Protein AF-A0A369KS19-F1 (afdb_monomer)

Secondary structure (DSSP, 8-state):
----HHHHHHHHHHHHHHHHHHHHHHHHHSS---SSHHHHHIIIIIHHHHHHHHHHHTTSGGG--HHHHHHHHHHHHHHHHHHHHTT-HHHHHHHHHHHHHHHHHHHHHHHHHHHH--

InterPro domains:
  IPR036927 Cytochrome c oxidase-like, subunit I superfamily [SSF81442] (8-107)

Mean predicted aligned error: 8.25 Å

Solvent-accessible surface area (backbone atoms only — not comparable to full-atom values): 6070 Å² total; per-residue (Å²): 133,86,74,42,63,44,29,51,51,24,22,51,28,19,49,52,22,26,55,47,31,55,60,65,42,55,72,57,75,76,44,95,70,79,94,66,61,70,62,49,53,42,36,31,34,51,35,30,47,52,33,23,53,32,22,54,48,45,44,42,80,91,47,74,49,69,62,43,49,53,54,32,47,65,40,31,56,60,23,28,54,44,22,53,74,68,70,30,63,71,36,23,51,27,33,50,52,24,41,53,30,41,50,55,43,54,55,52,53,51,56,54,52,58,67,73,76,109

Foldseek 3Di:
DPFLVLLVLLLVLLVVQQVLLVVLCVVVVVDPDDDDCVVLSCLSHVLSVLLNVLSVLVRDPVNPPLVSLVSNLVSLVSNLVSCVVSVNVSSNVSSVSSNVSSVVVSVVSVVVVVVVVD

pLDDT: mean 74.68, std 11.47, range [46.78, 89.44]

Sequence (118 aa):
MKKNTFSFLAAAFSLIAIFIGIIKLIPHFNSNANLDRTWIIFITTGFPLMIFIYAISGFHQSAKNVAANAYGLILALPTIIAFIYLKSWLGAVCMVLTSILIVAQLFVDRSEEDNHNV

Radius of gyration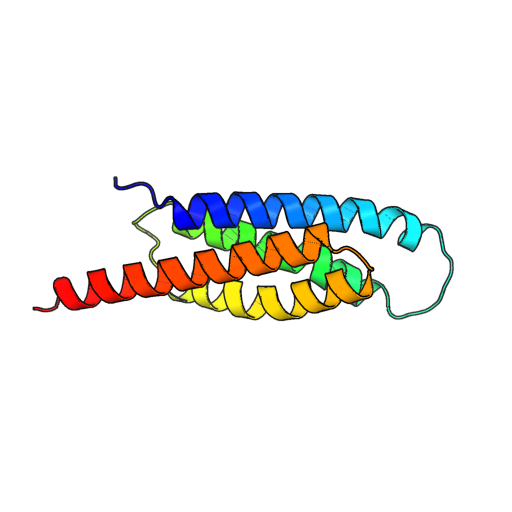: 15.81 Å; Cα contacts (8 Å, |Δi|>4): 145; chains: 1; bounding box: 34×19×56 Å

Structure (mmCIF, N/CA/C/O backbone):
data_AF-A0A369KS19-F1
#
_entry.id   AF-A0A369KS19-F1
#
loop_
_atom_site.group_PDB
_atom_site.id
_atom_site.type_symbol
_atom_site.label_atom_id
_atom_site.label_alt_id
_atom_site.label_comp_id
_atom_site.label_asym_id
_atom_site.label_entity_id
_atom_site.label_seq_id
_atom_site.pdbx_PDB_ins_code
_atom_site.Cartn_x
_atom_site.Cartn_y
_atom_site.Cartn_z
_atom_site.occupancy
_atom_site.B_iso_or_equiv
_atom_site.auth_seq_id
_atom_site.auth_comp_id
_atom_site.auth_asym_id
_atom_site.auth_atom_id
_atom_site.pdbx_PDB_model_num
ATOM 1 N N . MET A 1 1 ? 19.740 9.542 -15.991 1.00 46.78 1 MET A N 1
ATOM 2 C CA . MET A 1 1 ? 18.837 8.856 -15.040 1.00 46.78 1 MET A CA 1
ATOM 3 C C . MET A 1 1 ? 17.408 9.276 -15.348 1.00 46.78 1 MET A C 1
ATOM 5 O O . MET A 1 1 ? 17.059 10.421 -15.074 1.00 46.78 1 MET A O 1
ATOM 9 N N . LYS A 1 2 ? 16.603 8.414 -15.983 1.00 51.84 2 LYS A N 1
ATOM 10 C CA . LYS A 1 2 ? 15.168 8.695 -16.156 1.00 51.84 2 LYS A CA 1
ATOM 11 C C . LYS A 1 2 ? 14.506 8.407 -14.809 1.00 51.84 2 LYS A C 1
ATOM 13 O O . LYS A 1 2 ? 14.530 7.271 -14.348 1.00 51.84 2 LYS A O 1
ATOM 18 N N . LYS A 1 3 ? 14.008 9.446 -14.135 1.00 57.34 3 LYS A N 1
ATOM 19 C CA . LYS A 1 3 ? 13.285 9.291 -12.866 1.00 57.34 3 LYS A CA 1
ATOM 20 C C . LYS A 1 3 ? 12.000 8.511 -13.134 1.00 57.34 3 LYS A C 1
ATOM 22 O O . LYS A 1 3 ? 11.262 8.865 -14.050 1.00 57.34 3 LYS A O 1
ATOM 27 N N . ASN A 1 4 ? 11.739 7.474 -12.343 1.00 69.44 4 ASN A N 1
ATOM 28 C CA . ASN A 1 4 ? 10.513 6.702 -12.470 1.00 69.44 4 ASN A CA 1
ATOM 29 C C . ASN A 1 4 ? 9.368 7.402 -11.725 1.00 69.44 4 ASN A C 1
ATOM 31 O O . ASN A 1 4 ? 9.212 7.266 -10.510 1.00 69.44 4 ASN A O 1
ATOM 35 N N . THR A 1 5 ? 8.607 8.217 -12.454 1.00 74.56 5 THR A N 1
ATOM 36 C CA . THR A 1 5 ? 7.521 9.036 -11.899 1.00 74.56 5 THR A CA 1
ATOM 37 C C . THR A 1 5 ? 6.393 8.185 -11.310 1.00 74.56 5 THR A C 1
ATOM 39 O O . THR A 1 5 ? 5.775 8.598 -10.330 1.00 74.56 5 THR A O 1
ATOM 42 N N . PHE A 1 6 ? 6.154 6.985 -11.853 1.00 78.06 6 PHE A N 1
ATOM 43 C CA . PHE A 1 6 ? 5.120 6.070 -11.361 1.00 78.06 6 PHE A CA 1
ATOM 44 C C . PHE A 1 6 ? 5.484 5.497 -9.984 1.00 78.06 6 PHE A C 1
ATOM 46 O O . PHE A 1 6 ? 4.675 5.605 -9.063 1.00 78.06 6 PHE A O 1
ATOM 53 N N . SER A 1 7 ? 6.725 5.027 -9.800 1.00 73.69 7 SER A N 1
ATOM 54 C CA . SER A 1 7 ? 7.271 4.601 -8.500 1.00 73.69 7 SER A CA 1
ATOM 55 C C . SER A 1 7 ? 7.144 5.705 -7.458 1.00 73.69 7 SER A C 1
ATOM 57 O O . SER A 1 7 ? 6.718 5.471 -6.331 1.00 73.69 7 SER A O 1
ATOM 59 N N . PHE A 1 8 ? 7.510 6.932 -7.835 1.00 78.25 8 PHE A N 1
ATOM 60 C CA . PHE A 1 8 ? 7.481 8.069 -6.922 1.00 78.25 8 PHE A CA 1
ATOM 61 C C . PHE A 1 8 ? 6.055 8.388 -6.458 1.00 78.25 8 PHE A C 1
ATOM 63 O O . PHE A 1 8 ? 5.812 8.611 -5.273 1.00 78.25 8 PHE A O 1
ATOM 70 N N . LEU A 1 9 ? 5.098 8.365 -7.385 1.00 82.69 9 LEU A N 1
ATOM 71 C CA . LEU A 1 9 ? 3.704 8.642 -7.071 1.00 82.69 9 LEU A CA 1
ATOM 72 C C . LEU A 1 9 ? 3.068 7.501 -6.249 1.00 82.69 9 LEU A C 1
ATOM 74 O O . LEU A 1 9 ? 2.314 7.768 -5.315 1.00 82.69 9 LEU A O 1
ATOM 78 N N . ALA A 1 10 ? 3.437 6.244 -6.519 1.00 81.69 10 ALA A N 1
ATOM 79 C CA . ALA A 1 10 ? 3.046 5.087 -5.710 1.00 81.69 10 ALA A CA 1
ATOM 80 C C . ALA A 1 10 ? 3.610 5.163 -4.277 1.00 81.69 10 ALA A C 1
ATOM 82 O O . ALA A 1 10 ? 2.905 4.861 -3.310 1.00 81.69 10 ALA A O 1
ATOM 83 N N . ALA A 1 11 ? 4.851 5.634 -4.115 1.00 81.12 11 ALA A N 1
ATOM 84 C CA . ALA A 1 11 ? 5.438 5.907 -2.805 1.00 81.12 11 ALA A CA 1
ATOM 85 C C . ALA A 1 11 ? 4.667 7.017 -2.067 1.00 81.12 11 ALA A C 1
ATOM 87 O O . ALA A 1 11 ? 4.328 6.870 -0.897 1.00 81.12 11 ALA A O 1
ATOM 88 N N . ALA A 1 12 ? 4.310 8.107 -2.749 1.00 85.00 12 ALA A N 1
ATOM 89 C CA . ALA A 1 12 ? 3.533 9.182 -2.134 1.00 85.00 12 ALA A CA 1
ATOM 90 C C . ALA A 1 12 ? 2.155 8.697 -1.640 1.00 85.00 12 ALA A C 1
ATOM 92 O O . ALA A 1 12 ? 1.774 8.971 -0.501 1.00 85.00 12 ALA A O 1
ATOM 93 N N . PHE A 1 13 ? 1.420 7.934 -2.454 1.00 85.62 13 PHE A N 1
ATOM 94 C CA . PHE A 1 13 ? 0.097 7.434 -2.068 1.00 85.62 13 PHE A CA 1
ATOM 95 C C . PHE A 1 13 ? 0.140 6.356 -0.981 1.00 85.62 13 PHE A C 1
ATOM 97 O O . PHE A 1 13 ? -0.703 6.374 -0.081 1.00 85.62 13 PHE A O 1
ATOM 104 N N . SER A 1 14 ? 1.126 5.456 -1.010 1.00 82.81 14 SER A N 1
ATOM 105 C CA . SER A 1 14 ? 1.336 4.492 0.080 1.00 82.81 14 SER A CA 1
ATOM 106 C C . SER A 1 14 ? 1.706 5.190 1.390 1.00 82.81 14 SER A C 1
ATOM 108 O O . SER A 1 14 ? 1.166 4.830 2.433 1.00 82.81 14 SER A O 1
ATOM 110 N N . LEU A 1 15 ? 2.517 6.253 1.349 1.00 85.62 15 LEU A N 1
ATOM 111 C CA . LEU A 1 15 ? 2.832 7.061 2.528 1.00 85.62 15 LEU A CA 1
ATOM 112 C C . LEU A 1 15 ? 1.584 7.737 3.116 1.00 85.62 15 LEU A C 1
ATOM 114 O O . LEU A 1 15 ? 1.362 7.686 4.325 1.00 85.62 15 LEU A O 1
ATOM 118 N N . ILE A 1 16 ? 0.733 8.323 2.270 1.00 86.75 16 ILE A N 1
ATOM 119 C CA . ILE A 1 16 ? -0.545 8.906 2.706 1.00 86.75 16 ILE A CA 1
ATOM 120 C C . ILE A 1 16 ? -1.430 7.833 3.359 1.00 86.75 16 ILE A C 1
ATOM 122 O O . ILE A 1 16 ? -2.014 8.074 4.418 1.00 86.75 16 ILE A O 1
ATOM 126 N N . ALA A 1 17 ? -1.490 6.630 2.780 1.00 83.00 17 ALA A N 1
ATOM 127 C CA . ALA A 1 17 ? -2.239 5.517 3.353 1.00 83.00 17 ALA A CA 1
ATOM 128 C C . ALA A 1 17 ? -1.705 5.102 4.738 1.00 83.00 17 ALA A C 1
ATOM 130 O O . ALA A 1 17 ? -2.512 4.872 5.637 1.00 83.00 17 ALA A O 1
ATOM 131 N N . ILE A 1 18 ? -0.381 5.095 4.955 1.00 86.31 18 ILE A N 1
ATOM 132 C CA . ILE A 1 18 ? 0.227 4.838 6.276 1.00 86.31 18 ILE A CA 1
ATOM 133 C C . ILE A 1 18 ? -0.294 5.836 7.314 1.00 86.31 18 ILE A C 1
ATOM 135 O O . ILE A 1 18 ? -0.777 5.428 8.370 1.00 86.31 18 ILE A O 1
ATOM 139 N N . PHE A 1 19 ? -0.241 7.139 7.015 1.00 86.88 19 PHE A N 1
ATOM 140 C CA . PHE A 1 19 ? -0.708 8.173 7.944 1.00 86.88 19 PHE A CA 1
ATOM 141 C C . PHE A 1 19 ? -2.197 8.021 8.273 1.00 86.88 19 PHE A C 1
ATOM 143 O O . PHE A 1 19 ? -2.587 8.108 9.439 1.00 86.88 19 PHE A O 1
ATOM 150 N N . ILE A 1 20 ? -3.026 7.729 7.268 1.00 84.44 20 ILE A N 1
ATOM 151 C CA . ILE A 1 20 ? -4.459 7.473 7.463 1.00 84.44 20 ILE A CA 1
ATOM 152 C C . ILE A 1 20 ? -4.679 6.238 8.347 1.00 84.44 20 ILE A C 1
ATOM 154 O O . ILE A 1 20 ? -5.532 6.274 9.237 1.00 84.44 20 ILE A O 1
ATOM 158 N N . GLY A 1 21 ? -3.913 5.165 8.126 1.00 79.75 21 GLY A N 1
ATOM 159 C CA . GLY A 1 21 ? -3.924 3.959 8.953 1.00 79.75 21 GLY A CA 1
ATOM 160 C C . GLY A 1 21 ? -3.629 4.276 10.414 1.00 79.75 21 GLY A C 1
ATOM 161 O O . GLY A 1 21 ? -4.444 3.964 11.280 1.00 79.75 21 GLY A O 1
ATOM 162 N N . ILE A 1 22 ? -2.528 4.984 10.683 1.00 82.06 22 ILE A N 1
ATOM 163 C CA . ILE A 1 22 ? -2.117 5.384 12.038 1.00 82.06 22 ILE A CA 1
ATOM 164 C C . ILE A 1 22 ? -3.210 6.208 12.733 1.00 82.06 22 ILE A C 1
ATOM 166 O O . ILE A 1 22 ? -3.574 5.906 13.867 1.00 82.06 22 ILE A O 1
ATOM 170 N N . ILE A 1 23 ? -3.787 7.207 12.057 1.00 82.19 23 ILE A N 1
ATOM 171 C CA . ILE A 1 23 ? -4.846 8.052 12.637 1.00 82.19 23 ILE A CA 1
ATOM 172 C C . ILE A 1 23 ? -6.091 7.220 12.974 1.00 82.19 23 ILE A C 1
ATOM 174 O O . ILE A 1 23 ? -6.670 7.364 14.052 1.00 82.19 23 ILE A O 1
ATOM 178 N N . LYS A 1 24 ? -6.503 6.318 12.075 1.00 76.06 24 LYS A N 1
ATOM 179 C CA . LYS A 1 24 ? -7.668 5.441 12.282 1.00 76.06 24 LYS A CA 1
ATOM 180 C C . LYS A 1 24 ? -7.459 4.403 13.384 1.00 76.06 24 LYS A C 1
ATOM 182 O O . LYS A 1 24 ? -8.444 3.916 13.936 1.00 76.06 24 LYS A O 1
ATOM 187 N N . LEU A 1 25 ? -6.212 4.091 13.727 1.00 72.62 25 LEU A N 1
ATOM 188 C CA . LEU A 1 25 ? -5.863 3.145 14.784 1.00 72.62 25 LEU A CA 1
ATOM 189 C C . LEU A 1 25 ? -5.986 3.729 16.197 1.00 72.62 25 LEU A C 1
ATOM 191 O O . LEU A 1 25 ? -6.269 2.983 17.132 1.00 72.62 25 LEU A O 1
ATOM 195 N N . ILE A 1 26 ? -5.862 5.049 16.364 1.00 73.81 26 ILE A N 1
ATOM 196 C CA . ILE A 1 26 ? -5.976 5.739 17.665 1.00 73.81 26 ILE A CA 1
ATOM 197 C C . ILE A 1 26 ? -7.274 5.377 18.422 1.00 73.81 26 ILE A C 1
ATOM 199 O O . ILE A 1 26 ? -7.188 4.902 19.557 1.00 73.81 26 ILE A O 1
ATOM 203 N N . PRO A 1 27 ? -8.482 5.510 17.835 1.00 68.12 27 PRO A N 1
ATOM 204 C CA . PRO A 1 27 ? -9.719 5.120 18.518 1.00 68.12 27 PRO A CA 1
ATOM 205 C C . PRO A 1 27 ? -9.837 3.604 18.750 1.00 68.12 27 PRO A C 1
ATOM 207 O O . PRO A 1 27 ? -10.641 3.168 19.572 1.00 68.12 27 PRO A O 1
ATOM 210 N N . HIS A 1 28 ? -9.043 2.787 18.052 1.00 65.81 28 HIS A N 1
ATOM 211 C CA . HIS A 1 28 ? -9.009 1.339 18.238 1.00 65.81 28 HIS A CA 1
ATOM 212 C C . HIS A 1 28 ? -8.131 0.883 19.407 1.00 65.81 28 HIS A C 1
ATOM 214 O O . HIS A 1 28 ? -8.442 -0.153 19.993 1.00 65.81 28 HIS A O 1
ATOM 220 N N . PHE A 1 29 ? -7.109 1.648 19.796 1.00 65.75 29 PHE A N 1
ATOM 221 C CA . PHE A 1 29 ? -6.335 1.377 21.014 1.00 65.75 29 PHE A CA 1
ATOM 222 C C . PHE A 1 29 ? -7.086 1.756 22.294 1.00 65.75 29 PHE A C 1
ATOM 224 O O . PHE A 1 29 ? -6.847 1.171 23.343 1.00 65.75 29 PHE A O 1
ATOM 231 N N . ASN A 1 30 ? -8.027 2.699 22.203 1.00 66.25 30 ASN A N 1
ATOM 232 C CA . ASN A 1 30 ? -8.761 3.210 23.363 1.00 66.25 30 ASN A CA 1
ATOM 233 C C . ASN A 1 30 ? -10.016 2.385 23.724 1.00 66.25 30 ASN A C 1
ATOM 235 O O . ASN A 1 30 ? -10.722 2.683 24.681 1.00 66.25 30 ASN A O 1
ATOM 239 N N . SER A 1 31 ? -10.337 1.361 22.931 1.00 59.41 31 SER A N 1
ATOM 240 C CA . SER A 1 31 ? -11.524 0.520 23.089 1.00 59.41 31 SER A CA 1
ATOM 241 C C . SER A 1 31 ? -11.074 -0.892 23.469 1.00 59.41 31 SER A C 1
ATOM 243 O O . SER A 1 31 ? -10.522 -1.598 22.631 1.00 59.41 31 SER A O 1
ATOM 245 N N . ASN A 1 32 ? -11.346 -1.303 24.716 1.00 57.56 32 ASN A N 1
ATOM 246 C CA . ASN A 1 32 ? -11.063 -2.626 25.311 1.00 57.56 32 ASN A CA 1
ATOM 247 C C . ASN A 1 32 ? -11.857 -3.796 24.671 1.00 57.56 32 ASN A C 1
ATOM 249 O O . ASN A 1 32 ? -12.273 -4.728 25.354 1.00 57.56 32 ASN A O 1
ATOM 253 N N . ALA A 1 33 ? -12.128 -3.751 23.366 1.00 54.97 33 ALA A N 1
ATOM 254 C CA . ALA A 1 33 ? -12.865 -4.794 22.663 1.00 54.97 33 ALA A CA 1
ATOM 255 C C . ALA A 1 33 ? -11.903 -5.859 22.106 1.00 54.97 33 ALA A C 1
ATOM 257 O O . ALA A 1 33 ? -10.979 -5.549 21.355 1.00 54.97 33 ALA A O 1
ATOM 258 N N . ASN A 1 34 ? -12.163 -7.102 22.513 1.00 52.16 34 ASN A N 1
ATOM 259 C CA . ASN A 1 34 ? -11.391 -8.324 22.297 1.00 52.16 34 ASN A CA 1
ATOM 260 C C . ASN A 1 34 ? -10.893 -8.578 20.860 1.00 52.16 34 ASN A C 1
ATOM 262 O O . ASN A 1 34 ? -11.610 -8.356 19.890 1.00 52.16 34 ASN A O 1
ATOM 266 N N . LEU A 1 35 ? -9.660 -9.105 20.802 1.00 54.16 35 LEU A N 1
ATOM 267 C CA . LEU A 1 35 ? -9.128 -10.114 19.870 1.00 54.16 35 LEU A CA 1
ATOM 268 C C . LEU A 1 35 ? -9.678 -10.089 18.433 1.00 54.16 35 LEU A C 1
ATOM 270 O O . LEU A 1 35 ? -10.602 -10.817 18.107 1.00 54.16 35 LEU A O 1
ATOM 274 N N . ASP A 1 36 ? -9.045 -9.244 17.611 1.00 56.41 36 ASP A N 1
ATOM 275 C CA . ASP A 1 36 ? -8.889 -9.356 16.141 1.00 56.41 36 ASP A CA 1
ATOM 276 C C . ASP A 1 36 ? -8.238 -8.085 15.554 1.00 56.41 36 ASP A C 1
ATOM 278 O O . ASP A 1 36 ? -7.912 -7.991 14.379 1.00 56.41 36 ASP A O 1
ATOM 282 N N . ARG A 1 37 ? -7.982 -7.051 16.363 1.00 62.44 37 ARG A N 1
ATOM 283 C CA . ARG A 1 37 ? -7.455 -5.784 15.831 1.00 62.44 37 ARG A CA 1
ATOM 284 C C . ARG A 1 37 ? -6.011 -5.868 15.348 1.00 62.44 37 ARG A C 1
ATOM 286 O O . ARG A 1 37 ? -5.698 -5.202 14.369 1.00 62.44 37 ARG A O 1
ATOM 293 N N . THR A 1 38 ? -5.155 -6.688 15.964 1.00 66.19 38 THR A N 1
ATOM 294 C CA . THR A 1 38 ? -3.709 -6.755 15.667 1.00 66.19 38 THR A CA 1
ATOM 295 C C . THR A 1 38 ? -3.413 -7.028 14.192 1.00 66.19 38 THR A C 1
ATOM 297 O O . THR A 1 38 ? -2.523 -6.395 13.624 1.00 66.19 38 THR A O 1
ATOM 300 N N . TRP A 1 39 ? -4.185 -7.907 13.543 1.00 70.75 39 TRP A N 1
ATOM 301 C CA . TRP A 1 39 ? -4.001 -8.186 12.118 1.00 70.75 39 TRP A CA 1
ATOM 302 C C . TRP A 1 39 ? -4.408 -6.984 11.252 1.00 70.75 39 TRP A C 1
ATOM 304 O O . TRP A 1 39 ? -3.699 -6.653 10.306 1.00 70.75 39 TRP A O 1
ATOM 314 N N . ILE A 1 40 ? -5.470 -6.254 11.614 1.00 76.81 40 ILE A N 1
ATOM 315 C CA . ILE A 1 40 ? -5.876 -5.019 10.920 1.00 76.81 40 ILE A CA 1
ATOM 316 C C . ILE A 1 40 ? -4.803 -3.941 11.072 1.00 76.81 40 ILE A C 1
ATOM 318 O O . ILE A 1 40 ? -4.493 -3.260 10.097 1.00 76.81 40 ILE A O 1
ATOM 322 N N . ILE A 1 41 ? -4.202 -3.800 12.259 1.00 72.94 41 ILE A N 1
ATOM 323 C CA . ILE A 1 41 ? -3.090 -2.861 12.489 1.00 72.94 41 ILE A CA 1
ATOM 324 C C . ILE A 1 41 ? -1.948 -3.183 11.530 1.00 72.94 41 ILE A C 1
ATOM 326 O O . ILE A 1 41 ? -1.484 -2.311 10.796 1.00 72.94 41 ILE A O 1
ATOM 330 N N . PHE A 1 42 ? -1.547 -4.452 11.489 1.00 76.38 42 PHE A N 1
ATOM 331 C CA . PHE A 1 42 ? -0.452 -4.916 10.651 1.00 76.38 42 PHE A CA 1
ATOM 332 C C . PHE A 1 42 ? -0.731 -4.697 9.156 1.00 76.38 42 PHE A C 1
ATOM 334 O O . PHE A 1 42 ? 0.124 -4.188 8.434 1.00 76.38 42 PHE A O 1
ATOM 341 N N . ILE A 1 43 ? -1.950 -4.979 8.694 1.00 82.00 43 ILE A N 1
ATOM 342 C CA . ILE A 1 43 ? -2.336 -4.822 7.286 1.00 82.00 43 ILE A CA 1
ATOM 343 C C . ILE A 1 43 ? -2.514 -3.347 6.880 1.00 82.00 43 ILE A C 1
ATOM 345 O O . ILE A 1 43 ? -2.248 -2.991 5.733 1.00 82.00 43 ILE A O 1
ATOM 349 N N . THR A 1 44 ? -2.944 -2.467 7.787 1.00 81.00 44 THR A N 1
ATOM 350 C CA . THR A 1 44 ? -3.214 -1.044 7.477 1.00 81.00 44 THR A CA 1
ATOM 351 C C . THR A 1 44 ? -2.006 -0.132 7.643 1.00 81.00 44 THR A C 1
ATOM 353 O O . THR A 1 44 ? -2.050 1.017 7.207 1.00 81.00 44 THR A O 1
ATOM 356 N N . THR A 1 45 ? -0.919 -0.631 8.234 1.00 80.12 45 THR A N 1
ATOM 357 C CA . THR A 1 45 ? 0.323 0.133 8.434 1.00 80.12 45 THR A CA 1
ATOM 358 C C . THR A 1 45 ? 1.541 -0.587 7.873 1.00 80.12 45 THR A C 1
ATOM 360 O O . THR A 1 45 ? 2.271 -0.010 7.070 1.00 80.12 45 THR A O 1
ATOM 363 N N . GLY A 1 46 ? 1.726 -1.864 8.212 1.00 81.94 46 GLY A N 1
ATOM 364 C CA . GLY A 1 46 ? 2.867 -2.665 7.777 1.00 81.94 46 GLY A CA 1
ATOM 365 C C . GLY A 1 46 ? 2.886 -2.902 6.269 1.00 81.94 46 GLY A C 1
ATOM 366 O O . GLY A 1 46 ? 3.916 -2.710 5.631 1.00 81.94 46 GLY A O 1
ATOM 367 N N . PHE A 1 47 ? 1.752 -3.253 5.664 1.00 84.62 47 PHE A N 1
ATOM 368 C CA . PHE A 1 47 ? 1.697 -3.503 4.216 1.00 84.62 47 PHE A CA 1
ATOM 369 C C . PHE A 1 47 ? 1.880 -2.229 3.374 1.00 84.62 47 PHE A C 1
ATOM 371 O O . PHE A 1 47 ? 2.721 -2.251 2.475 1.00 84.62 47 PHE A O 1
ATOM 378 N N . PRO A 1 48 ? 1.218 -1.095 3.677 1.00 82.88 48 PRO A N 1
ATOM 379 C CA . PRO A 1 48 ? 1.548 0.194 3.070 1.00 82.88 48 PRO A CA 1
ATOM 380 C C . PRO A 1 48 ? 3.016 0.592 3.214 1.00 82.88 48 PRO A C 1
ATOM 382 O O . PRO A 1 48 ? 3.600 1.091 2.258 1.00 82.88 48 PRO A O 1
ATOM 385 N N . LEU A 1 49 ? 3.631 0.339 4.375 1.00 85.25 49 LEU A N 1
ATOM 386 C CA . LEU A 1 49 ? 5.051 0.611 4.601 1.00 85.25 49 LEU A CA 1
ATOM 387 C C . LEU A 1 49 ? 5.950 -0.243 3.702 1.00 85.25 49 LEU A C 1
ATOM 389 O O . LEU A 1 49 ? 6.891 0.273 3.107 1.00 85.25 49 LEU A O 1
ATOM 393 N N . MET A 1 50 ? 5.644 -1.531 3.553 1.00 83.19 50 MET A N 1
ATOM 394 C CA . MET A 1 50 ? 6.379 -2.413 2.643 1.00 83.19 50 MET A CA 1
ATOM 395 C C . MET A 1 50 ? 6.235 -1.956 1.187 1.00 83.19 50 MET A C 1
ATOM 397 O O . MET A 1 50 ? 7.225 -1.886 0.464 1.00 83.19 50 MET A O 1
ATOM 401 N N . ILE A 1 51 ? 5.028 -1.558 0.774 1.00 82.50 51 ILE A N 1
ATOM 402 C CA . ILE A 1 51 ? 4.776 -1.004 -0.564 1.00 82.50 51 ILE A CA 1
ATOM 403 C C . ILE A 1 51 ? 5.562 0.292 -0.780 1.00 82.50 51 ILE A C 1
ATOM 405 O O . ILE A 1 51 ? 6.155 0.475 -1.840 1.00 82.50 51 ILE A O 1
ATOM 409 N N . PHE A 1 52 ? 5.626 1.162 0.226 1.00 81.19 52 PHE A N 1
ATOM 410 C CA . PHE A 1 52 ? 6.430 2.380 0.195 1.00 81.19 52 PHE A CA 1
ATOM 411 C C . PHE A 1 52 ? 7.924 2.079 0.012 1.00 81.19 52 PHE A C 1
ATOM 413 O O . PHE A 1 52 ? 8.570 2.663 -0.859 1.00 81.19 52 PHE A O 1
ATOM 420 N N . ILE A 1 53 ? 8.467 1.126 0.777 1.00 81.19 53 ILE A N 1
ATOM 421 C CA . ILE A 1 53 ? 9.868 0.693 0.663 1.00 81.19 53 ILE A CA 1
ATOM 422 C C . ILE A 1 53 ? 10.143 0.123 -0.732 1.00 81.19 53 ILE A C 1
ATOM 424 O O . ILE A 1 53 ? 11.158 0.466 -1.340 1.00 81.19 53 ILE A O 1
ATOM 428 N N . TYR A 1 54 ? 9.244 -0.700 -1.275 1.00 78.19 54 TYR A N 1
ATOM 429 C CA . TYR A 1 54 ? 9.389 -1.254 -2.623 1.00 78.19 54 TYR A CA 1
ATOM 430 C C . TYR A 1 54 ? 9.313 -0.177 -3.706 1.00 78.19 54 TYR A C 1
ATOM 432 O O . TYR A 1 54 ? 10.153 -0.161 -4.605 1.00 78.19 54 TYR A O 1
ATOM 440 N N . ALA A 1 55 ? 8.384 0.770 -3.581 1.00 73.19 55 ALA A N 1
ATOM 441 C CA . ALA A 1 55 ? 8.238 1.884 -4.509 1.00 73.19 55 ALA A CA 1
ATOM 442 C C . ALA A 1 55 ? 9.475 2.804 -4.510 1.00 73.19 55 ALA A C 1
ATOM 444 O O . ALA A 1 55 ? 9.946 3.206 -5.574 1.00 73.19 55 ALA A O 1
ATOM 445 N N . ILE A 1 56 ? 10.065 3.082 -3.341 1.00 75.06 56 ILE A N 1
ATOM 446 C CA . ILE A 1 56 ? 11.338 3.818 -3.238 1.00 75.06 56 ILE A CA 1
ATOM 447 C C . ILE A 1 56 ? 12.503 2.993 -3.779 1.00 75.06 56 ILE A C 1
ATOM 449 O O . ILE A 1 56 ? 13.365 3.532 -4.467 1.00 75.06 56 ILE A O 1
ATOM 453 N N . SER A 1 57 ? 12.539 1.689 -3.517 1.00 69.94 57 SER A N 1
ATOM 454 C CA . SER A 1 57 ? 13.598 0.821 -4.048 1.00 69.94 57 SER A CA 1
ATOM 455 C C . SER A 1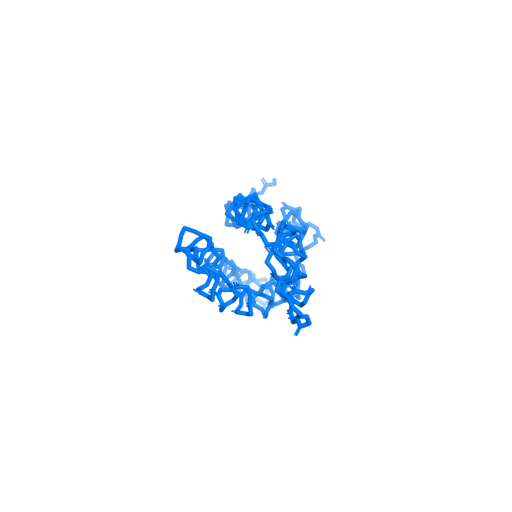 57 ? 13.580 0.803 -5.583 1.00 69.94 57 SER A C 1
ATOM 457 O O . SER A 1 57 ? 14.631 0.872 -6.215 1.00 69.94 57 SER A O 1
ATOM 459 N N . GLY A 1 58 ? 12.387 0.839 -6.185 1.00 60.12 58 GLY A N 1
ATOM 460 C CA . GLY A 1 58 ? 12.173 0.995 -7.626 1.00 60.12 58 GLY A CA 1
ATOM 461 C C . GLY A 1 58 ? 12.417 2.408 -8.182 1.00 60.12 58 GLY A C 1
ATOM 462 O O . GLY A 1 58 ? 12.201 2.639 -9.372 1.00 60.12 58 GLY A O 1
ATOM 463 N N . PHE A 1 59 ? 12.830 3.379 -7.359 1.00 58.94 59 PHE A N 1
ATOM 464 C CA . PHE A 1 59 ? 13.213 4.725 -7.805 1.00 58.94 59 PHE A CA 1
ATOM 465 C C . PHE A 1 59 ? 14.614 4.749 -8.439 1.00 58.94 59 PHE A C 1
ATOM 467 O O . PHE A 1 59 ? 14.888 5.571 -9.316 1.00 58.94 59 PHE A O 1
ATOM 474 N N . HIS A 1 60 ? 15.498 3.831 -8.036 1.00 56.53 60 HIS A N 1
ATOM 475 C CA . HIS A 1 60 ? 16.832 3.687 -8.612 1.00 56.53 60 HIS A CA 1
ATOM 476 C C . HIS A 1 60 ? 16.821 2.631 -9.727 1.00 56.53 60 HIS A C 1
ATOM 478 O O . HIS A 1 60 ? 16.592 1.453 -9.474 1.00 56.53 60 HIS A O 1
ATOM 484 N N . GLN A 1 61 ? 17.118 3.046 -10.967 1.00 51.94 61 GLN A N 1
ATOM 485 C CA . GLN A 1 61 ? 17.151 2.181 -12.165 1.00 51.94 61 GLN A CA 1
ATOM 486 C C . GLN A 1 61 ? 18.016 0.912 -12.011 1.00 51.94 61 GLN A C 1
ATOM 488 O O . GLN A 1 61 ? 17.761 -0.070 -12.698 1.00 51.94 61 GLN A O 1
ATOM 493 N N . SER A 1 62 ? 19.000 0.904 -11.103 1.00 47.69 62 SER A N 1
ATOM 494 C CA . SER A 1 62 ? 19.847 -0.266 -10.821 1.00 47.69 62 SER A CA 1
ATOM 495 C C . SER A 1 62 ? 19.132 -1.401 -10.079 1.00 47.69 62 SER A C 1
ATOM 497 O O . SER A 1 62 ? 19.655 -2.506 -10.037 1.00 47.69 62 SER A O 1
ATOM 499 N N . ALA A 1 63 ? 17.951 -1.148 -9.508 1.00 48.81 63 ALA A N 1
ATOM 500 C CA . ALA A 1 63 ? 17.149 -2.124 -8.774 1.00 48.81 63 ALA A CA 1
ATOM 501 C C . ALA A 1 63 ? 15.769 -2.320 -9.427 1.00 48.81 63 ALA A C 1
ATOM 503 O O . ALA A 1 63 ? 14.760 -2.431 -8.729 1.00 48.81 63 ALA A O 1
ATOM 504 N N . LYS A 1 64 ? 15.718 -2.358 -10.770 1.00 53.31 64 LYS A N 1
ATOM 505 C CA . LYS A 1 64 ? 14.550 -2.784 -11.567 1.00 53.31 64 LYS A CA 1
ATOM 506 C C . LYS A 1 64 ? 14.231 -4.268 -11.332 1.00 53.31 64 LYS A C 1
ATOM 508 O O . LYS A 1 64 ? 14.264 -5.097 -12.231 1.00 53.31 64 LYS A O 1
ATOM 513 N N . ASN A 1 65 ? 13.916 -4.629 -10.098 1.00 53.75 65 ASN A N 1
ATOM 514 C CA . ASN A 1 65 ? 13.388 -5.940 -9.793 1.00 53.75 65 ASN A CA 1
ATOM 515 C C . ASN A 1 65 ? 11.874 -5.845 -9.934 1.00 53.75 65 ASN A C 1
ATOM 517 O O . ASN A 1 65 ? 11.185 -5.418 -9.009 1.00 53.75 65 ASN A O 1
ATOM 521 N N . VAL A 1 66 ? 11.369 -6.287 -11.089 1.00 55.44 66 VAL A N 1
ATOM 522 C CA . VAL A 1 66 ? 9.945 -6.557 -11.377 1.00 55.44 66 VAL A CA 1
ATOM 523 C C . VAL A 1 66 ? 9.251 -7.233 -10.180 1.00 55.44 66 VAL A C 1
ATOM 525 O O . VAL A 1 66 ? 8.096 -6.945 -9.864 1.00 55.44 66 VAL A O 1
ATOM 528 N N . ALA A 1 67 ? 10.002 -8.056 -9.439 1.00 60.22 67 ALA A N 1
ATOM 529 C CA . ALA A 1 67 ? 9.591 -8.677 -8.188 1.00 60.22 67 ALA A CA 1
ATOM 530 C C . ALA A 1 67 ? 9.046 -7.686 -7.140 1.00 60.22 67 ALA A C 1
ATOM 532 O O . ALA A 1 67 ? 7.974 -7.929 -6.596 1.00 60.22 67 ALA A O 1
ATOM 533 N N . ALA A 1 68 ? 9.720 -6.565 -6.859 1.00 63.25 68 ALA A N 1
ATOM 534 C CA . ALA A 1 68 ? 9.317 -5.641 -5.791 1.00 63.25 68 ALA A CA 1
ATOM 535 C C . ALA A 1 68 ? 7.947 -4.992 -6.068 1.00 63.25 68 ALA A C 1
ATOM 537 O O . ALA A 1 68 ? 7.108 -4.883 -5.174 1.00 63.25 68 ALA A O 1
ATOM 538 N N . ASN A 1 69 ? 7.689 -4.648 -7.331 1.00 67.31 69 ASN A N 1
ATOM 539 C CA . ASN A 1 69 ? 6.404 -4.111 -7.774 1.00 67.31 69 ASN A CA 1
ATOM 540 C C . ASN A 1 69 ? 5.296 -5.177 -7.706 1.00 67.31 69 ASN A C 1
ATOM 542 O O . ASN A 1 69 ? 4.205 -4.900 -7.209 1.00 67.31 69 ASN A O 1
ATOM 546 N N . ALA A 1 70 ? 5.579 -6.419 -8.109 1.00 69.12 70 ALA A N 1
ATOM 547 C CA . ALA A 1 70 ? 4.629 -7.526 -7.985 1.00 69.12 70 ALA A CA 1
ATOM 548 C C . ALA A 1 70 ? 4.261 -7.830 -6.517 1.00 69.12 7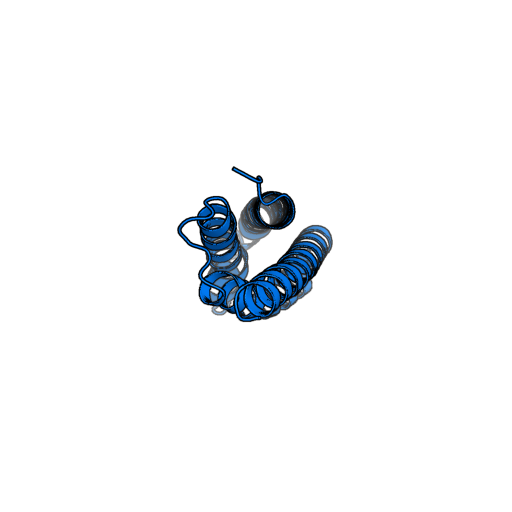0 ALA A C 1
ATOM 550 O O . ALA A 1 70 ? 3.083 -8.001 -6.200 1.00 69.12 70 ALA A O 1
ATOM 551 N N . TYR A 1 71 ? 5.239 -7.818 -5.602 1.00 73.50 71 TYR A N 1
ATOM 552 C CA . TYR A 1 71 ? 4.981 -7.953 -4.163 1.00 73.50 71 TYR A CA 1
ATOM 553 C C . TYR A 1 71 ? 4.137 -6.796 -3.625 1.00 73.50 71 TYR A C 1
ATOM 555 O O . TYR A 1 71 ? 3.202 -7.026 -2.859 1.00 73.50 71 TYR A O 1
ATOM 563 N N . GLY A 1 72 ? 4.404 -5.563 -4.065 1.00 72.50 72 GLY A N 1
ATOM 564 C CA . GLY A 1 72 ? 3.596 -4.406 -3.689 1.00 72.50 72 GLY A CA 1
ATOM 565 C C . GLY A 1 72 ? 2.118 -4.546 -4.082 1.00 72.50 72 GLY A C 1
ATOM 566 O O . GLY A 1 72 ? 1.237 -4.185 -3.304 1.00 72.50 72 GLY A O 1
ATOM 567 N N . LEU A 1 73 ? 1.834 -5.144 -5.2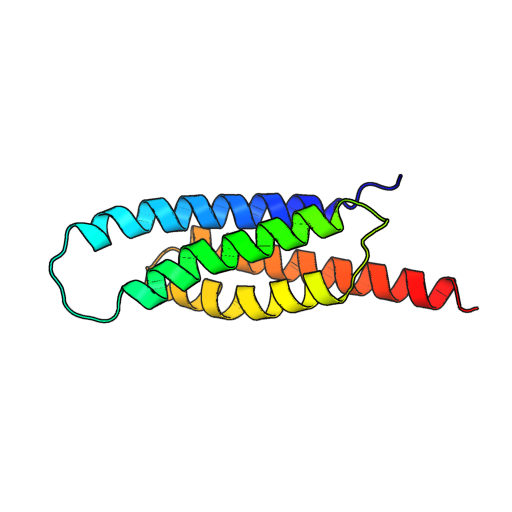44 1.00 78.06 73 LEU A N 1
ATOM 568 C CA . LEU A 1 73 ? 0.467 -5.405 -5.704 1.00 78.06 73 LEU A CA 1
ATOM 569 C C . LEU A 1 73 ? -0.264 -6.430 -4.823 1.00 78.06 73 LEU A C 1
ATOM 571 O O . LEU A 1 73 ? -1.415 -6.213 -4.440 1.00 78.06 73 LEU A O 1
ATOM 575 N N . ILE A 1 74 ? 0.415 -7.529 -4.473 1.00 84.25 74 ILE A N 1
ATOM 576 C CA . ILE A 1 74 ? -0.136 -8.583 -3.605 1.00 84.25 74 ILE A CA 1
ATOM 577 C C . ILE A 1 74 ? -0.506 -8.006 -2.237 1.00 84.25 74 ILE A C 1
ATOM 579 O O . ILE A 1 74 ? -1.549 -8.348 -1.685 1.00 84.25 74 ILE A O 1
ATOM 58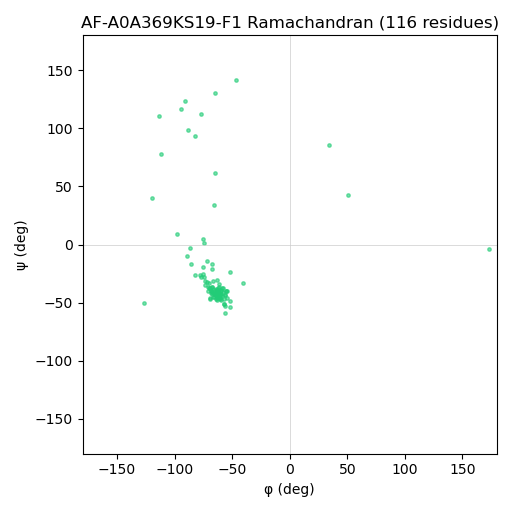3 N N . LEU A 1 75 ? 0.324 -7.105 -1.709 1.00 84.38 75 LEU A N 1
ATOM 584 C CA . LEU A 1 75 ? 0.097 -6.454 -0.421 1.00 84.38 75 LEU A CA 1
ATOM 585 C C . LEU A 1 75 ? -1.006 -5.386 -0.475 1.00 84.38 75 LEU A C 1
ATOM 587 O O . LEU A 1 75 ? -1.679 -5.161 0.527 1.00 84.38 75 LEU A O 1
ATOM 591 N N . ALA A 1 76 ? -1.240 -4.750 -1.626 1.00 82.75 76 ALA A N 1
ATOM 592 C CA . ALA A 1 76 ? -2.226 -3.678 -1.738 1.00 82.75 76 ALA A CA 1
ATOM 593 C C . ALA A 1 76 ? -3.675 -4.171 -1.568 1.00 82.75 76 ALA A C 1
ATOM 595 O O . ALA A 1 76 ? -4.481 -3.495 -0.931 1.00 82.75 76 ALA A O 1
ATOM 596 N N . LEU A 1 77 ? -3.999 -5.366 -2.072 1.00 86.00 77 LEU A N 1
ATOM 597 C CA . LEU A 1 77 ? -5.322 -5.998 -1.958 1.00 86.00 77 LEU A CA 1
ATOM 598 C C . LEU A 1 77 ? -5.819 -6.152 -0.504 1.00 86.00 77 LEU A C 1
ATOM 600 O O . LEU A 1 77 ? -6.869 -5.591 -0.174 1.00 86.00 77 LEU A O 1
ATOM 604 N N . PRO A 1 78 ? -5.098 -6.856 0.392 1.00 85.69 78 PRO A N 1
ATOM 605 C CA . PRO A 1 78 ? -5.504 -6.983 1.789 1.00 85.69 78 PRO A CA 1
ATOM 606 C C . PRO A 1 78 ? -5.565 -5.624 2.494 1.00 85.69 78 PRO A C 1
ATOM 608 O O . PRO A 1 78 ? -6.459 -5.400 3.311 1.00 85.69 78 PRO A O 1
ATOM 611 N N . THR A 1 79 ? -4.689 -4.679 2.142 1.00 85.06 79 THR A N 1
ATOM 612 C CA . THR A 1 79 ? -4.742 -3.317 2.685 1.00 85.06 79 THR A CA 1
ATOM 613 C C . THR A 1 79 ? -6.010 -2.564 2.277 1.00 85.06 79 THR A C 1
ATOM 615 O O . THR A 1 79 ? -6.622 -1.912 3.123 1.00 85.06 79 THR A O 1
ATOM 618 N N . ILE A 1 80 ? -6.449 -2.664 1.018 1.00 87.06 80 ILE A N 1
ATOM 619 C CA . ILE A 1 80 ? -7.705 -2.051 0.554 1.00 87.06 80 ILE A CA 1
ATOM 620 C C . ILE A 1 80 ? -8.885 -2.604 1.359 1.00 87.06 80 ILE A C 1
ATOM 622 O O . ILE A 1 80 ? -9.685 -1.830 1.887 1.00 87.06 80 ILE A O 1
ATOM 626 N N . ILE A 1 81 ? -8.958 -3.931 1.513 1.00 87.06 81 ILE A N 1
ATOM 627 C CA . ILE A 1 81 ? -10.012 -4.603 2.287 1.00 87.06 81 ILE A CA 1
ATOM 628 C C . ILE A 1 81 ? -10.010 -4.109 3.740 1.00 87.06 81 ILE A C 1
ATOM 630 O O . ILE A 1 81 ? -11.064 -3.770 4.282 1.00 87.06 81 ILE A O 1
ATOM 634 N N . ALA A 1 82 ? -8.834 -3.992 4.360 1.00 84.88 82 ALA A N 1
ATOM 635 C CA . ALA A 1 82 ? -8.716 -3.520 5.734 1.00 84.88 82 ALA A CA 1
ATOM 636 C C . ALA A 1 82 ? -9.128 -2.043 5.897 1.00 84.88 82 ALA A C 1
ATOM 638 O O . ALA A 1 82 ? -9.806 -1.695 6.865 1.00 84.88 82 ALA A O 1
ATOM 639 N N . PHE A 1 83 ? -8.803 -1.166 4.940 1.00 83.62 83 PHE A N 1
ATOM 640 C CA . PHE A 1 83 ? -9.273 0.223 4.970 1.00 83.62 83 PHE A CA 1
ATOM 641 C C . PHE A 1 83 ? -10.786 0.346 4.775 1.00 83.62 83 PHE A C 1
ATOM 643 O O . PHE A 1 83 ? -11.410 1.182 5.435 1.00 83.62 83 PHE A O 1
ATOM 650 N N . ILE A 1 84 ? -11.390 -0.491 3.926 1.00 86.44 84 ILE A N 1
ATOM 651 C CA . ILE A 1 84 ? -12.850 -0.563 3.771 1.00 86.44 84 ILE A CA 1
ATOM 652 C C . ILE A 1 84 ? -13.494 -1.018 5.085 1.00 86.44 84 ILE A C 1
ATOM 654 O O . ILE A 1 84 ? -14.441 -0.382 5.550 1.00 86.44 84 ILE A O 1
ATOM 658 N N . TYR A 1 85 ? -12.940 -2.048 5.732 1.00 83.62 85 TYR A N 1
ATOM 659 C CA . TYR A 1 85 ? -13.406 -2.527 7.036 1.00 83.62 85 TYR A CA 1
ATOM 660 C C . TYR A 1 85 ? -13.360 -1.426 8.112 1.00 83.62 85 TYR A C 1
ATOM 662 O O . TYR A 1 85 ? -14.318 -1.233 8.859 1.00 83.62 85 TYR A O 1
ATOM 670 N N . LEU A 1 86 ? -12.297 -0.613 8.126 1.00 78.81 86 LEU A N 1
ATOM 671 C CA . LEU A 1 86 ? -12.159 0.558 9.006 1.00 78.81 86 LEU A CA 1
ATOM 672 C C . LEU A 1 86 ? -13.005 1.778 8.584 1.00 78.81 86 LEU A C 1
ATOM 674 O O . LEU A 1 86 ? -12.885 2.862 9.180 1.00 78.81 86 LEU A O 1
ATOM 678 N N . LYS A 1 87 ? -13.845 1.642 7.548 1.00 83.38 87 LYS A N 1
ATOM 679 C CA . LYS A 1 87 ? -14.637 2.727 6.944 1.00 83.38 87 LYS A CA 1
ATOM 680 C C . LYS A 1 87 ? -13.764 3.942 6.610 1.00 83.38 87 LYS A C 1
ATOM 682 O O . LYS A 1 87 ? -14.101 5.084 6.933 1.00 83.38 87 LYS A O 1
ATOM 687 N N . SER A 1 88 ? -12.580 3.689 6.060 1.00 84.00 88 SER A N 1
ATOM 688 C CA . SER A 1 88 ? -11.596 4.702 5.682 1.00 84.00 88 SER A CA 1
ATOM 689 C C . SER A 1 88 ? -11.462 4.766 4.162 1.00 84.00 88 SER A C 1
ATOM 691 O O . SER A 1 88 ? -10.517 4.244 3.571 1.00 84.00 88 SER A O 1
ATOM 693 N N . TRP A 1 89 ? -12.436 5.415 3.522 1.00 84.38 89 TRP A N 1
ATOM 694 C CA . TRP A 1 89 ? -12.516 5.519 2.062 1.00 84.38 89 TRP A CA 1
ATOM 695 C C . TRP A 1 89 ? -11.299 6.200 1.441 1.00 84.38 89 TRP A C 1
ATOM 697 O O . TRP A 1 89 ? -10.804 5.741 0.419 1.00 84.38 89 TRP A O 1
ATOM 707 N N . LEU A 1 90 ? -10.769 7.240 2.090 1.00 83.12 90 LEU A N 1
ATOM 708 C CA . LEU A 1 90 ? 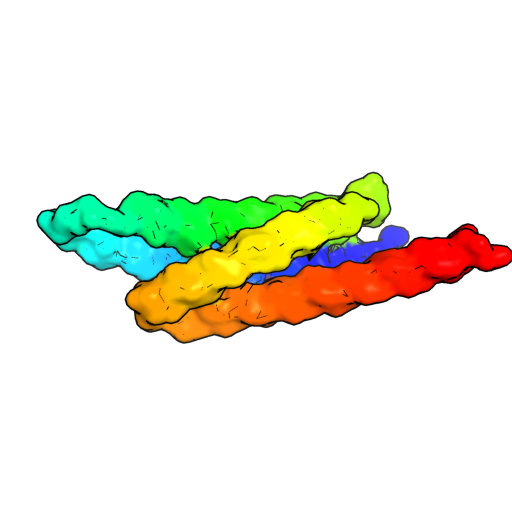-9.578 7.935 1.608 1.00 83.12 90 LEU A CA 1
ATOM 709 C C . LEU A 1 90 ? -8.356 7.000 1.563 1.00 83.12 90 LEU A C 1
ATOM 711 O O . LEU A 1 90 ? -7.645 6.977 0.565 1.00 83.12 90 LEU A O 1
ATOM 715 N N . GLY A 1 91 ? -8.161 6.169 2.596 1.00 82.06 91 GLY A N 1
ATOM 716 C CA . GLY A 1 91 ? -7.080 5.176 2.627 1.00 82.06 91 GLY A CA 1
ATOM 717 C C . GLY A 1 91 ? -7.256 4.084 1.571 1.00 82.06 91 GLY A C 1
ATOM 718 O O . GLY A 1 91 ? -6.302 3.735 0.879 1.00 82.06 91 GLY A O 1
ATOM 719 N N . ALA A 1 92 ? -8.488 3.599 1.379 1.00 86.12 92 ALA A N 1
ATOM 720 C CA . ALA A 1 92 ? -8.799 2.623 0.337 1.00 86.12 92 ALA A CA 1
ATOM 721 C C . ALA A 1 92 ? -8.511 3.178 -1.071 1.00 86.12 92 ALA A C 1
ATOM 723 O O . ALA A 1 92 ? -7.854 2.512 -1.867 1.00 86.12 92 ALA A O 1
ATOM 724 N N . VAL A 1 93 ? -8.926 4.418 -1.359 1.00 89.06 93 VAL A N 1
ATOM 725 C CA . VAL A 1 93 ? -8.659 5.086 -2.644 1.00 89.06 93 VAL A CA 1
ATOM 726 C C . VAL A 1 93 ? -7.159 5.275 -2.871 1.00 89.06 93 VAL A C 1
ATOM 728 O O . VAL A 1 93 ? -6.675 4.959 -3.956 1.00 89.06 93 VAL A O 1
AT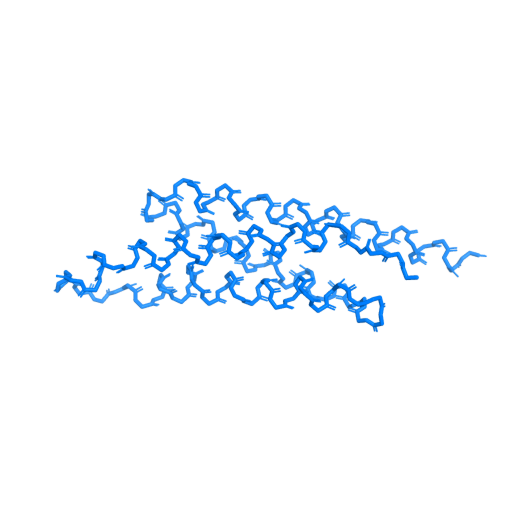OM 731 N N . CYS A 1 94 ? -6.402 5.711 -1.858 1.00 86.38 94 CYS A N 1
ATOM 732 C CA . CYS A 1 94 ? -4.944 5.816 -1.963 1.00 86.38 94 CYS A CA 1
ATOM 733 C C . CYS A 1 94 ? -4.302 4.477 -2.347 1.00 86.38 94 CYS A C 1
ATOM 735 O O . CYS A 1 94 ? -3.448 4.438 -3.227 1.00 86.38 94 CYS A O 1
ATOM 737 N N . MET A 1 95 ? -4.739 3.369 -1.749 1.00 86.88 95 MET A N 1
ATOM 738 C CA . MET A 1 95 ? -4.188 2.044 -2.053 1.00 86.88 95 MET A CA 1
ATOM 739 C C . MET A 1 95 ? -4.605 1.507 -3.429 1.00 86.88 95 MET A C 1
ATOM 741 O O . MET A 1 95 ? -3.809 0.839 -4.094 1.00 86.88 95 MET A O 1
ATOM 745 N N . VAL A 1 96 ? -5.809 1.840 -3.901 1.00 89.44 96 VAL A N 1
ATOM 746 C CA . VAL A 1 96 ? -6.237 1.550 -5.280 1.00 89.44 96 VAL A CA 1
ATOM 747 C C . VAL A 1 96 ? -5.370 2.314 -6.282 1.00 89.44 96 VAL A C 1
ATOM 749 O O . VAL A 1 96 ? -4.860 1.714 -7.225 1.00 89.44 96 VAL A O 1
ATOM 752 N N . LEU A 1 97 ? -5.133 3.609 -6.054 1.00 86.81 97 LEU A N 1
ATOM 753 C CA . LEU A 1 97 ? -4.258 4.419 -6.907 1.00 86.81 97 LEU A CA 1
ATOM 754 C C . LEU A 1 97 ? -2.824 3.879 -6.916 1.00 86.81 97 LEU A C 1
ATOM 756 O O . LEU A 1 97 ? -2.237 3.728 -7.985 1.00 86.81 97 LEU A O 1
ATOM 760 N N . THR A 1 98 ? -2.290 3.500 -5.753 1.00 85.00 98 THR A N 1
ATOM 761 C CA . THR A 1 98 ? -0.989 2.824 -5.645 1.00 85.00 98 THR A CA 1
ATOM 762 C C . THR A 1 98 ? -0.946 1.546 -6.487 1.00 85.00 98 THR A C 1
ATOM 764 O O .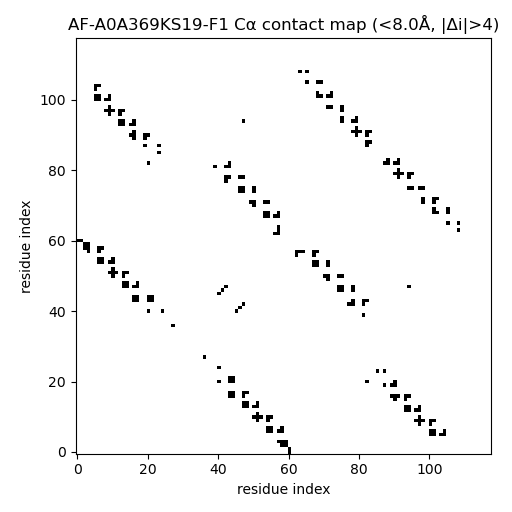 THR A 1 98 ? 0.019 1.329 -7.214 1.00 85.00 98 THR A O 1
ATOM 767 N N . SER A 1 99 ? -2.006 0.732 -6.462 1.00 85.12 99 SER A N 1
ATOM 768 C CA . SER A 1 99 ? -2.089 -0.502 -7.260 1.00 85.12 99 SER A CA 1
ATOM 769 C C . SER A 1 99 ? -2.059 -0.216 -8.762 1.00 85.12 99 SER A C 1
ATOM 771 O O . SER A 1 99 ? -1.310 -0.855 -9.496 1.00 85.12 99 SER A O 1
ATOM 773 N N . ILE A 1 100 ? -2.825 0.779 -9.220 1.00 87.19 100 ILE A N 1
ATOM 774 C CA . ILE A 1 100 ? -2.857 1.191 -10.632 1.00 87.19 100 ILE A CA 1
ATOM 775 C C . ILE A 1 100 ? -1.470 1.654 -11.092 1.00 87.19 100 ILE A C 1
ATOM 777 O O . ILE A 1 100 ? -1.023 1.277 -12.173 1.00 87.19 100 ILE A O 1
ATOM 781 N N . LEU A 1 101 ? -0.773 2.438 -10.269 1.00 85.06 101 LEU A N 1
ATOM 782 C CA . LEU A 1 101 ? 0.558 2.956 -10.592 1.00 85.06 101 LEU A CA 1
ATOM 783 C C . LEU A 1 101 ? 1.615 1.850 -10.652 1.00 85.06 101 LEU A C 1
ATOM 785 O O . LEU A 1 101 ? 2.438 1.848 -11.565 1.00 85.06 101 LEU A O 1
ATOM 789 N N . ILE A 1 102 ? 1.556 0.883 -9.732 1.00 82.06 102 ILE A N 1
ATOM 790 C CA . ILE A 1 102 ? 2.414 -0.308 -9.753 1.00 82.06 102 ILE A CA 1
ATOM 791 C C . ILE A 1 102 ? 2.182 -1.116 -11.038 1.00 82.06 102 ILE A C 1
ATOM 793 O O . ILE A 1 102 ? 3.144 -1.508 -11.696 1.00 82.06 102 ILE A O 1
ATOM 797 N N . VAL A 1 103 ? 0.922 -1.332 -11.436 1.00 83.62 103 VAL A N 1
ATOM 798 C CA . VAL A 1 103 ? 0.580 -2.046 -12.681 1.00 83.62 103 VAL A CA 1
ATOM 799 C C . VAL A 1 103 ? 1.079 -1.293 -13.911 1.00 83.62 103 VAL A C 1
ATOM 801 O O . VAL A 1 103 ? 1.720 -1.893 -14.772 1.00 83.62 103 VAL A O 1
ATOM 804 N N . ALA A 1 104 ? 0.827 0.017 -13.990 1.00 81.88 104 ALA A N 1
ATOM 805 C CA . ALA A 1 104 ? 1.295 0.850 -15.096 1.00 81.88 104 ALA A CA 1
ATOM 806 C C . ALA A 1 104 ? 2.816 0.750 -15.260 1.00 81.88 104 ALA A C 1
ATOM 808 O O . ALA A 1 104 ? 3.325 0.639 -16.374 1.00 81.88 104 ALA A O 1
ATOM 809 N N . GLN A 1 105 ? 3.537 0.712 -14.142 1.00 77.06 105 GLN A N 1
ATOM 810 C CA . GLN A 1 105 ? 4.976 0.562 -14.165 1.00 77.06 105 GLN A CA 1
ATOM 811 C C . GLN A 1 105 ? 5.445 -0.831 -14.587 1.00 77.06 105 GLN A C 1
ATOM 813 O O . GLN A 1 105 ? 6.392 -0.923 -15.360 1.00 77.06 105 GLN A O 1
ATOM 818 N N . LEU A 1 106 ? 4.779 -1.903 -14.148 1.00 77.19 106 LEU A N 1
ATOM 819 C CA . LEU A 1 106 ? 5.084 -3.263 -14.607 1.00 77.19 106 LEU A CA 1
ATOM 820 C C . LEU A 1 106 ? 4.949 -3.393 -16.134 1.00 77.19 106 LEU A C 1
ATOM 822 O O . LEU A 1 106 ? 5.768 -4.058 -16.766 1.00 77.19 106 LEU A O 1
ATOM 826 N N . PHE A 1 107 ? 3.959 -2.731 -16.741 1.00 80.56 107 PHE A N 1
ATOM 827 C CA . PHE A 1 107 ? 3.816 -2.691 -18.201 1.00 80.56 107 PHE A CA 1
ATOM 828 C C . PHE A 1 107 ? 4.940 -1.908 -18.890 1.00 80.56 107 PHE A C 1
ATOM 830 O O . PHE A 1 107 ? 5.440 -2.353 -19.924 1.00 80.56 107 PHE A O 1
ATOM 837 N N . VAL A 1 108 ? 5.355 -0.770 -18.322 1.00 77.19 108 VAL A N 1
ATOM 838 C CA . VAL A 1 108 ? 6.488 0.015 -18.842 1.00 77.19 108 VAL A CA 1
ATOM 839 C C . VAL A 1 108 ? 7.784 -0.792 -18.762 1.00 77.19 108 VAL A C 1
ATOM 841 O O . VAL A 1 108 ? 8.518 -0.857 -19.744 1.00 77.19 108 VAL A O 1
ATOM 844 N N . ASP A 1 109 ? 8.041 -1.445 -17.627 1.00 73.00 109 ASP A N 1
ATOM 845 C CA . ASP A 1 109 ? 9.244 -2.254 -17.427 1.00 73.00 109 ASP A CA 1
ATOM 846 C C . ASP A 1 109 ? 9.298 -3.433 -18.411 1.00 73.00 109 ASP A C 1
ATOM 848 O O . ASP A 1 109 ? 10.332 -3.639 -19.044 1.00 73.00 109 ASP A O 1
ATOM 852 N N . ARG A 1 110 ? 8.172 -4.128 -18.628 1.00 74.81 110 ARG A N 1
ATOM 853 C CA . ARG A 1 110 ? 8.073 -5.217 -19.613 1.00 74.81 110 ARG A CA 1
ATOM 854 C C . ARG A 1 110 ? 8.348 -4.744 -21.044 1.00 74.81 110 ARG A C 1
ATOM 856 O O . ARG A 1 110 ? 9.078 -5.399 -21.778 1.00 74.81 110 ARG A O 1
ATOM 863 N N . SER A 1 111 ? 7.795 -3.596 -21.438 1.00 74.56 111 SER A N 1
ATOM 864 C CA . SER A 1 111 ? 8.013 -3.044 -22.780 1.00 74.56 111 SER A CA 1
ATOM 865 C C . SER A 1 111 ? 9.463 -2.608 -23.022 1.00 74.56 111 SER A C 1
ATOM 867 O O . SER A 1 111 ? 9.918 -2.636 -24.166 1.00 74.56 111 SER A O 1
ATOM 869 N N . GLU A 1 112 ? 10.185 -2.162 -21.991 1.00 72.06 112 GLU A N 1
ATOM 870 C CA . GLU A 1 112 ? 11.612 -1.838 -22.112 1.00 72.06 112 GLU A CA 1
ATOM 871 C C . GLU A 1 112 ? 12.479 -3.103 -22.222 1.00 72.06 112 GLU A C 1
ATOM 873 O O . GLU A 1 112 ? 13.459 -3.094 -22.965 1.00 72.06 112 GLU A O 1
ATOM 878 N N . GLU A 1 113 ? 12.103 -4.185 -21.534 1.00 69.25 113 GLU A N 1
ATOM 879 C CA . GLU A 1 113 ? 12.791 -5.481 -21.589 1.00 69.25 113 GLU A CA 1
ATOM 880 C C . GLU A 1 113 ? 12.643 -6.152 -22.967 1.00 69.25 113 GLU A C 1
ATOM 882 O O . GLU A 1 113 ? 13.636 -6.601 -23.539 1.00 69.25 113 GLU A O 1
ATOM 887 N N . ASP A 1 114 ? 11.445 -6.120 -23.561 1.00 66.62 114 ASP A N 1
ATOM 888 C CA . ASP A 1 114 ? 11.204 -6.642 -24.916 1.00 66.62 114 ASP A CA 1
ATOM 889 C C . ASP A 1 114 ? 12.024 -5.887 -25.985 1.00 66.62 114 ASP A C 1
ATOM 891 O O . ASP A 1 114 ? 12.546 -6.502 -26.907 1.00 66.62 114 ASP A O 1
ATOM 895 N N . ASN A 1 115 ? 12.205 -4.566 -25.848 1.00 63.75 115 ASN A N 1
ATOM 896 C CA . ASN A 1 115 ? 12.969 -3.750 -26.807 1.00 63.75 115 ASN A CA 1
ATOM 897 C C . ASN A 1 115 ? 14.498 -3.909 -26.709 1.00 63.75 115 ASN A C 1
ATOM 899 O O . ASN A 1 115 ? 15.195 -3.516 -27.638 1.00 63.75 115 ASN A O 1
ATOM 903 N N . HIS A 1 116 ? 15.039 -4.403 -25.591 1.00 60.84 116 HIS A N 1
ATOM 904 C CA . HIS A 1 116 ? 16.480 -4.681 -25.453 1.00 60.84 116 HIS A CA 1
ATOM 905 C C . HIS A 1 116 ? 16.875 -6.072 -25.962 1.00 60.84 116 HIS A C 1
ATOM 907 O O . HIS A 1 116 ? 18.057 -6.325 -26.180 1.00 60.84 116 HIS A O 1
ATOM 913 N N . ASN A 1 117 ? 15.898 -6.964 -26.134 1.00 57.50 117 ASN A N 1
ATOM 914 C CA . ASN A 1 117 ? 16.100 -8.345 -26.566 1.00 57.50 117 ASN A CA 1
ATOM 915 C C . ASN A 1 117 ? 15.859 -8.553 -28.079 1.00 57.50 117 ASN A C 1
ATOM 917 O O . ASN A 1 117 ? 15.830 -9.699 -28.532 1.00 57.50 117 ASN A O 1
ATOM 921 N N . VAL A 1 118 ? 15.690 -7.466 -28.846 1.00 49.81 118 VAL A N 1
ATOM 922 C CA . VAL A 1 118 ? 15.576 -7.424 -30.320 1.00 49.81 118 VAL A CA 1
ATOM 923 C C . VAL A 1 118 ? 16.800 -6.725 -30.895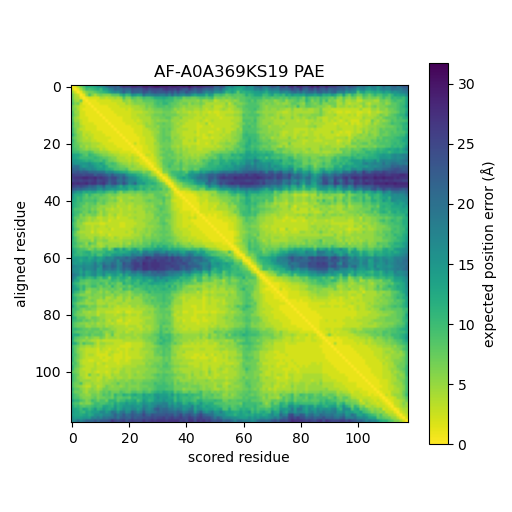 1.00 49.81 118 VAL A C 1
ATOM 925 O O . VAL A 1 118 ? 17.334 -7.232 -31.906 1.00 49.81 118 VAL A O 1
#

Nearest PDB structures (foldseek):
  8wdf-assembly1_A  TM=6.120E-01  e=4.763E+00  Pseudomonas aeruginosa PAO1
  5nqn-assembly1_A  TM=6.109E-01  e=9.425E+00  Methylosinus trichosporium OB3b

Organism: NCBI:txid495820